Protein AF-A0A3C0ZQY3-F1 (afdb_monomer_lite)

pLDDT: mean 84.42, std 14.55, range [48.28, 98.06]

Secondary structure (DSSP, 8-state):
--HHHHHTT--TTTSPPSSGGGHHHHHHHHHHTTSSSSPPEEEEEE-SS-EEEEEEETTEEEEEEESSHHHHHHHHHHHHHHHHHHHTT---HHHHHHHHHHH--

Sequence (105 aa):
MNLSTIIRKVQKTDYPPQNLALTINQLQELYQKKYLEKAPLYTFEESTEEWTCDCSVDGIKGWGRAAGKKAAKKKAAFMVLVRLMQSAGLGTEEMEKTMWENLAR

Radius of gyration: 13.23 Å; chains: 1; bounding box: 28×27×38 Å

Structure (mmCIF, N/CA/C/O backbone):
data_AF-A0A3C0ZQY3-F1
#
_entry.id   AF-A0A3C0ZQY3-F1
#
loop_
_atom_site.group_PDB
_atom_site.id
_atom_site.type_symbol
_atom_si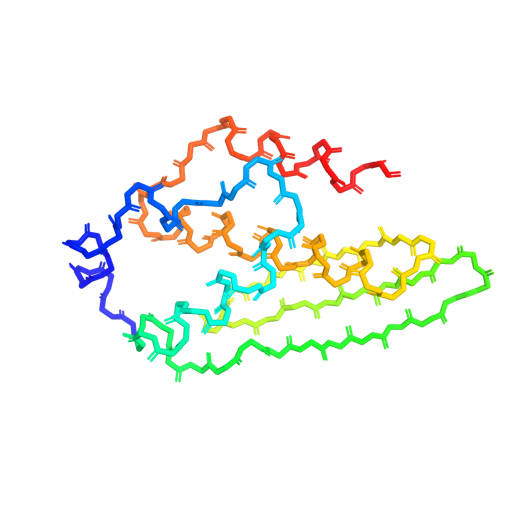te.label_atom_id
_atom_site.label_alt_id
_atom_site.label_comp_id
_atom_site.label_asym_id
_atom_site.label_entity_id
_atom_site.label_seq_id
_atom_site.pdbx_PDB_ins_code
_atom_site.Cartn_x
_atom_site.Cartn_y
_atom_site.Cartn_z
_atom_site.occupancy
_atom_site.B_iso_or_equiv
_atom_site.auth_seq_id
_atom_site.auth_comp_id
_atom_site.auth_asym_id
_atom_site.auth_atom_id
_atom_site.pdbx_PDB_model_num
ATOM 1 N N . MET A 1 1 ? -15.508 -3.734 11.130 1.00 54.31 1 MET A N 1
ATOM 2 C CA . MET A 1 1 ? -14.689 -2.524 11.358 1.00 54.31 1 MET A CA 1
ATOM 3 C C . MET A 1 1 ? -15.482 -1.449 12.104 1.00 54.31 1 MET A C 1
ATOM 5 O O . MET A 1 1 ? -16.409 -0.875 11.546 1.00 54.31 1 MET A O 1
ATOM 9 N N . ASN A 1 2 ? -15.168 -1.187 13.378 1.00 49.41 2 ASN A N 1
ATOM 10 C CA . ASN A 1 2 ? -15.822 -0.119 14.145 1.00 49.41 2 ASN A CA 1
ATOM 11 C C . ASN A 1 2 ? -15.028 1.191 13.983 1.00 49.41 2 ASN A C 1
ATOM 13 O O . ASN A 1 2 ? -14.084 1.449 14.732 1.00 49.41 2 ASN A O 1
ATOM 17 N N . LEU A 1 3 ? -15.404 1.995 12.984 1.00 49.72 3 LEU A N 1
ATOM 18 C CA . LEU A 1 3 ? -14.763 3.268 12.606 1.00 49.72 3 LEU A CA 1
ATOM 19 C C . LEU A 1 3 ? -14.532 4.214 13.803 1.00 49.72 3 LEU A C 1
ATOM 21 O O . LEU A 1 3 ? -13.535 4.931 13.852 1.00 49.72 3 LEU A O 1
ATOM 25 N N . SER A 1 4 ? -15.389 4.140 14.828 1.00 48.28 4 SER A N 1
ATOM 26 C CA . SER A 1 4 ? -15.278 4.941 16.056 1.00 48.28 4 SER A CA 1
ATOM 27 C C . SER A 1 4 ? -14.039 4.634 16.918 1.00 48.28 4 SER A C 1
ATOM 29 O O . SER A 1 4 ? -13.597 5.488 17.688 1.00 48.28 4 SER A O 1
ATOM 31 N N . THR A 1 5 ? -13.449 3.437 16.793 1.00 51.44 5 THR A N 1
ATOM 32 C CA . THR A 1 5 ? -12.252 3.033 17.560 1.00 51.44 5 THR A CA 1
ATOM 33 C C . THR A 1 5 ? -10.960 3.533 16.916 1.00 51.44 5 THR A C 1
ATOM 35 O O . THR A 1 5 ? -10.006 3.842 17.629 1.00 51.44 5 THR A O 1
ATOM 38 N N . ILE A 1 6 ? -10.943 3.653 15.586 1.00 53.97 6 ILE A N 1
ATOM 39 C CA . ILE A 1 6 ? -9.788 4.132 14.814 1.00 53.97 6 ILE A CA 1
ATOM 40 C C . ILE A 1 6 ? -9.563 5.622 15.111 1.00 53.97 6 ILE A C 1
ATOM 42 O O . ILE A 1 6 ? -8.479 6.014 15.534 1.00 53.97 6 ILE A O 1
ATOM 46 N N . ILE A 1 7 ? -10.620 6.436 15.034 1.00 53.69 7 ILE A N 1
ATOM 47 C CA . ILE A 1 7 ? -10.552 7.898 15.216 1.00 53.69 7 ILE A CA 1
ATOM 48 C C . ILE A 1 7 ? -10.009 8.303 16.600 1.00 53.69 7 ILE A C 1
ATOM 50 O O . ILE A 1 7 ? -9.297 9.295 16.717 1.00 53.69 7 ILE A O 1
ATOM 54 N N . ARG A 1 8 ? -10.296 7.534 17.663 1.00 52.38 8 ARG A N 1
ATOM 55 C CA . ARG A 1 8 ? -9.852 7.859 19.035 1.00 52.38 8 ARG A CA 1
ATOM 56 C C . ARG A 1 8 ? -8.408 7.453 19.357 1.00 52.38 8 ARG A C 1
ATOM 58 O O . ARG A 1 8 ? -7.912 7.850 20.408 1.00 52.38 8 ARG A O 1
ATOM 65 N N . LYS A 1 9 ? -7.754 6.639 18.519 1.00 53.50 9 LYS A N 1
ATOM 66 C CA . LYS A 1 9 ? -6.442 6.034 18.827 1.00 53.50 9 LYS A CA 1
ATOM 67 C C . LYS A 1 9 ? -5.335 6.319 17.808 1.00 53.50 9 LYS A C 1
ATOM 69 O O . LYS A 1 9 ? -4.179 6.053 18.129 1.00 53.50 9 LYS A O 1
ATOM 74 N N . VAL A 1 10 ? -5.658 6.844 16.624 1.00 59.12 10 VAL A N 1
ATOM 75 C CA . VAL A 1 10 ? -4.659 7.257 15.624 1.00 59.12 10 VAL A CA 1
ATOM 76 C C . VAL A 1 10 ? -3.887 8.461 16.172 1.00 59.12 10 VAL A C 1
ATOM 78 O O . VAL A 1 10 ? -4.441 9.544 16.361 1.00 59.12 10 VAL A O 1
ATOM 81 N N . GLN A 1 11 ? -2.603 8.266 16.469 1.00 57.72 11 GLN A N 1
ATOM 82 C CA . GLN A 1 11 ? -1.702 9.345 16.862 1.00 57.72 11 GLN A CA 1
ATOM 83 C C . GLN A 1 11 ? -1.142 10.057 15.625 1.00 57.72 11 GLN A C 1
ATOM 85 O O . GLN A 1 11 ? -1.213 9.550 14.507 1.00 57.72 11 GLN A O 1
ATOM 90 N N . LYS A 1 12 ? -0.513 11.227 15.809 1.00 58.12 12 LYS A N 1
ATOM 91 C CA . LYS A 1 12 ? 0.163 11.952 14.712 1.00 58.12 12 LYS A CA 1
ATOM 92 C C . LYS A 1 12 ? 1.194 11.101 13.948 1.00 58.12 12 LYS A C 1
ATOM 94 O O . LYS A 1 12 ? 1.488 11.379 12.793 1.00 58.12 12 LYS A O 1
ATOM 99 N N . THR A 1 13 ? 1.731 10.072 14.589 1.00 50.72 13 THR A N 1
ATOM 100 C CA . THR A 1 13 ? 2.686 9.116 14.017 1.00 50.72 13 THR A CA 1
ATOM 101 C C . THR A 1 13 ? 2.038 8.063 13.121 1.00 50.72 13 THR A C 1
ATOM 103 O O . THR A 1 13 ? 2.748 7.397 12.381 1.00 50.72 13 THR A O 1
ATOM 106 N N . ASP A 1 14 ? 0.715 7.901 13.191 1.00 55.84 14 ASP A N 1
ATOM 107 C CA . ASP A 1 14 ? -0.032 6.899 12.435 1.00 55.84 14 ASP A CA 1
ATOM 108 C C . ASP A 1 14 ? -0.560 7.457 11.091 1.00 55.84 14 ASP A C 1
ATOM 110 O O . ASP A 1 14 ? -0.987 6.663 10.255 1.00 55.84 14 ASP A O 1
ATOM 114 N N . TYR A 1 15 ? -0.458 8.773 10.824 1.00 61.94 15 TYR A N 1
ATOM 115 C CA . TYR A 1 15 ? -0.770 9.369 9.511 1.00 61.94 15 TYR A CA 1
ATOM 116 C C . TYR A 1 15 ? 0.204 8.894 8.426 1.00 61.94 15 TYR A C 1
ATOM 118 O O . TYR A 1 15 ? 1.393 8.732 8.716 1.00 61.94 15 TYR A O 1
ATOM 126 N N . PRO A 1 16 ? -0.259 8.708 7.173 1.00 59.41 16 PRO A N 1
ATOM 127 C CA . PRO A 1 16 ? 0.584 8.282 6.071 1.00 59.41 16 PRO A CA 1
ATOM 128 C C . PRO A 1 16 ? 1.812 9.193 5.991 1.00 59.41 16 PRO A C 1
ATOM 130 O O . PRO A 1 16 ? 1.676 10.415 5.874 1.00 59.41 16 PRO A O 1
ATOM 133 N N . PRO A 1 17 ? 3.020 8.622 6.079 1.00 59.03 17 PRO A N 1
ATOM 134 C CA . PRO A 1 17 ? 4.231 9.407 6.023 1.00 59.03 17 PRO A CA 1
ATOM 135 C C . PRO A 1 17 ? 4.312 10.013 4.624 1.00 59.03 17 PRO A C 1
ATOM 137 O O . PRO A 1 17 ? 4.131 9.301 3.641 1.00 59.03 17 PRO A O 1
ATOM 140 N N . GLN A 1 18 ? 4.687 11.290 4.507 1.00 62.22 18 GLN A N 1
ATOM 141 C CA . GLN A 1 18 ? 5.037 11.901 3.209 1.00 62.22 18 GLN A CA 1
ATOM 142 C C . GLN A 1 18 ? 6.168 11.133 2.484 1.00 62.22 18 GLN A C 1
ATOM 144 O O . GLN A 1 18 ? 6.489 11.403 1.331 1.00 62.22 18 GLN A O 1
ATOM 149 N N . ASN A 1 19 ? 6.789 10.171 3.174 1.00 69.50 19 ASN A N 1
ATOM 150 C CA . ASN A 1 19 ? 7.873 9.331 2.715 1.00 69.50 19 ASN A CA 1
ATOM 151 C C . ASN A 1 19 ? 7.433 7.863 2.559 1.00 69.50 19 ASN A C 1
ATOM 153 O O . ASN A 1 19 ? 7.132 7.169 3.533 1.00 69.50 19 ASN A O 1
ATOM 157 N N . LEU A 1 20 ? 7.540 7.346 1.332 1.00 78.44 20 LEU A N 1
ATOM 158 C CA . LEU A 1 20 ? 7.277 5.949 0.970 1.00 78.44 20 LEU A CA 1
ATOM 159 C C . LEU A 1 20 ? 8.063 4.913 1.793 1.00 78.44 20 LEU A C 1
ATOM 161 O O . LEU A 1 20 ? 7.655 3.753 1.864 1.00 78.44 20 LEU A O 1
ATOM 165 N N . ALA A 1 21 ? 9.201 5.275 2.389 1.00 78.12 21 ALA A N 1
ATOM 166 C CA . ALA A 1 21 ? 10.102 4.338 3.056 1.00 78.12 21 ALA A CA 1
ATOM 167 C C . ALA A 1 21 ? 9.473 3.584 4.235 1.00 78.12 21 ALA A C 1
ATOM 169 O O . ALA A 1 21 ? 9.846 2.432 4.458 1.00 78.12 21 ALA A O 1
ATOM 170 N N . LEU A 1 22 ? 8.526 4.208 4.939 1.00 81.44 22 LEU A N 1
ATOM 171 C CA . LEU A 1 22 ? 7.939 3.682 6.177 1.00 81.44 22 LEU A CA 1
ATOM 172 C C . LEU A 1 22 ? 6.560 3.041 5.978 1.00 81.44 22 LEU A C 1
ATOM 174 O O . LEU A 1 22 ? 6.044 2.389 6.876 1.00 81.44 22 LEU A O 1
ATOM 178 N N . THR A 1 23 ? 5.982 3.168 4.786 1.00 85.88 23 THR A N 1
ATOM 179 C CA . THR A 1 23 ? 4.585 2.802 4.492 1.00 85.88 23 THR A CA 1
ATOM 180 C C . THR A 1 23 ? 4.263 1.331 4.750 1.00 85.88 23 THR A C 1
ATOM 182 O O . THR A 1 23 ? 3.234 1.011 5.337 1.00 85.88 23 THR A O 1
ATOM 185 N N . ILE A 1 24 ? 5.170 0.422 4.383 1.00 90.88 24 ILE A N 1
ATOM 186 C CA . ILE A 1 24 ? 5.002 -1.015 4.642 1.00 90.88 24 ILE A CA 1
ATOM 187 C C . ILE A 1 24 ? 4.999 -1.294 6.150 1.00 90.88 24 ILE A C 1
ATOM 189 O O . ILE A 1 24 ? 4.138 -2.029 6.631 1.00 90.88 24 ILE A O 1
ATOM 193 N N . ASN A 1 25 ? 5.945 -0.700 6.884 1.00 89.31 25 ASN A N 1
ATOM 194 C CA . ASN A 1 25 ? 6.078 -0.900 8.328 1.00 89.31 25 ASN A CA 1
ATOM 195 C C . ASN A 1 25 ? 4.860 -0.343 9.058 1.00 89.31 25 ASN A C 1
ATOM 197 O O . ASN A 1 25 ? 4.306 -1.003 9.924 1.00 89.31 25 ASN A O 1
ATOM 201 N N . GLN A 1 26 ? 4.389 0.830 8.653 1.00 87.19 26 GLN A N 1
ATOM 202 C CA . GLN A 1 26 ? 3.254 1.479 9.287 1.00 87.19 26 GLN A CA 1
ATOM 203 C C . GLN A 1 26 ? 1.958 0.695 9.078 1.00 87.19 26 GLN A C 1
ATOM 205 O O . GLN A 1 26 ? 1.208 0.480 10.024 1.00 87.19 26 GLN A O 1
ATOM 210 N N . LEU A 1 27 ? 1.725 0.164 7.873 1.00 89.12 27 LEU A N 1
ATOM 211 C CA . LEU A 1 27 ? 0.575 -0.706 7.626 1.00 89.12 27 LEU A CA 1
ATOM 212 C C . LEU A 1 27 ? 0.659 -2.013 8.441 1.00 89.12 27 LEU A C 1
ATOM 214 O O . LEU A 1 27 ? -0.354 -2.516 8.929 1.00 89.12 27 LEU A O 1
ATOM 218 N N . GLN A 1 28 ? 1.870 -2.539 8.640 1.00 90.19 28 GLN A N 1
ATOM 219 C CA . GLN A 1 28 ? 2.112 -3.679 9.523 1.00 90.19 28 GLN A CA 1
ATOM 220 C C . GLN A 1 28 ? 1.863 -3.335 11.001 1.00 90.19 28 GLN A C 1
ATOM 222 O O . GLN A 1 28 ? 1.245 -4.133 11.705 1.00 90.19 28 GLN A O 1
ATOM 227 N N . GLU A 1 29 ? 2.285 -2.162 11.470 1.00 89.00 29 GLU A N 1
ATOM 228 C CA . GLU A 1 29 ? 2.029 -1.691 12.834 1.00 89.00 29 GLU A CA 1
ATOM 229 C C . GLU A 1 29 ? 0.532 -1.524 13.102 1.00 89.00 29 GLU A C 1
ATOM 231 O O . GLU A 1 29 ? 0.060 -1.940 14.159 1.00 89.00 29 GLU A O 1
ATOM 236 N N . LEU A 1 30 ? -0.236 -0.982 12.148 1.00 86.62 30 LEU A N 1
ATOM 237 C CA . LEU A 1 30 ? -1.694 -0.873 12.272 1.00 86.62 30 LEU A CA 1
ATOM 238 C C . LEU A 1 30 ? -2.344 -2.253 12.470 1.00 86.62 30 LEU A C 1
ATOM 240 O O . LEU A 1 30 ? -3.221 -2.413 13.323 1.00 86.62 30 LEU A O 1
ATOM 244 N N . TYR A 1 31 ? -1.877 -3.273 11.746 1.00 90.12 31 TYR A N 1
ATOM 245 C CA . TYR A 1 31 ? -2.323 -4.651 11.953 1.00 90.12 31 TYR A CA 1
ATOM 246 C C . TYR A 1 31 ? -1.886 -5.215 13.316 1.00 90.12 31 TYR A C 1
ATOM 248 O O . TYR A 1 31 ? -2.698 -5.798 14.039 1.00 90.12 31 TYR A O 1
ATOM 256 N N . GLN A 1 32 ? -0.628 -5.014 13.718 1.00 88.88 32 GLN A N 1
ATOM 257 C CA . GLN A 1 32 ? -0.108 -5.494 15.006 1.00 88.88 32 GLN A CA 1
ATOM 258 C C . GLN A 1 32 ? -0.833 -4.863 16.203 1.00 88.88 32 GLN A C 1
ATOM 260 O O . GLN A 1 32 ? -1.160 -5.568 17.157 1.00 88.88 32 GLN A O 1
ATOM 265 N N . LYS A 1 33 ? -1.163 -3.569 16.118 1.00 86.81 33 LYS A N 1
ATOM 266 C CA . LYS A 1 33 ? -1.968 -2.824 17.102 1.00 86.81 33 LYS A CA 1
ATOM 267 C C . LYS A 1 33 ? -3.463 -3.189 17.070 1.00 86.81 33 LYS A C 1
ATOM 269 O O . LYS A 1 33 ? -4.228 -2.648 17.865 1.00 86.81 33 LYS A O 1
ATOM 274 N N . LYS A 1 34 ? -3.879 -4.112 16.190 1.00 86.75 34 LYS A N 1
ATOM 275 C CA . LYS A 1 34 ? -5.269 -4.569 16.001 1.00 86.75 34 LYS A CA 1
ATOM 276 C C . LYS A 1 34 ? -6.226 -3.471 15.531 1.00 86.75 34 LYS A C 1
ATOM 278 O O . LYS A 1 34 ? -7.424 -3.536 15.796 1.00 86.75 34 LYS A O 1
ATOM 283 N N . TYR A 1 35 ? -5.704 -2.472 14.819 1.00 83.25 35 TYR A N 1
ATOM 284 C CA . TYR A 1 35 ? -6.529 -1.494 14.107 1.00 83.25 35 TYR A CA 1
ATOM 285 C C . TYR A 1 35 ? -7.063 -2.042 12.781 1.00 83.25 35 TYR A C 1
ATOM 287 O O . TYR A 1 35 ? -8.092 -1.567 12.310 1.00 83.25 35 TYR A O 1
ATOM 295 N N . LEU A 1 36 ? -6.388 -3.048 12.216 1.00 86.31 36 LEU A N 1
ATOM 296 C CA . LEU A 1 36 ? -6.831 -3.805 11.046 1.00 86.31 36 LEU A CA 1
ATOM 297 C C . LEU A 1 36 ? -7.253 -5.211 11.480 1.00 86.31 36 LEU A C 1
ATOM 299 O O . LEU A 1 36 ? -6.604 -5.824 12.336 1.00 86.31 36 LEU A O 1
ATOM 303 N N . GLU A 1 37 ? -8.328 -5.725 10.891 1.00 89.06 37 GLU A N 1
ATOM 304 C CA . GLU A 1 37 ? -8.844 -7.067 11.181 1.00 89.06 37 GLU A CA 1
ATOM 305 C C . GLU A 1 37 ? -7.961 -8.141 10.536 1.00 89.06 37 GLU A C 1
ATOM 307 O O . GLU A 1 37 ? -7.728 -9.199 11.128 1.00 89.06 37 GLU A O 1
ATOM 312 N N . LYS A 1 38 ? -7.433 -7.862 9.338 1.00 90.94 38 LYS A N 1
ATOM 313 C CA . LYS A 1 38 ? -6.585 -8.785 8.576 1.00 90.94 38 LYS A CA 1
ATOM 314 C C . LYS A 1 38 ? -5.211 -8.191 8.284 1.00 90.94 38 LYS A C 1
ATOM 316 O O . LYS A 1 38 ? -5.026 -6.979 8.211 1.00 90.94 38 LYS A O 1
ATOM 321 N N . ALA A 1 39 ? -4.234 -9.076 8.094 1.00 93.69 39 ALA A N 1
ATOM 322 C CA . ALA A 1 39 ? -2.920 -8.674 7.614 1.00 93.69 39 ALA A CA 1
ATOM 323 C C . ALA A 1 39 ? -3.020 -8.168 6.159 1.00 93.69 39 ALA A C 1
ATOM 325 O O . ALA A 1 39 ? -3.791 -8.738 5.380 1.00 93.69 39 ALA A O 1
ATOM 326 N N . PRO A 1 40 ? -2.230 -7.156 5.760 1.00 94.94 40 PRO A N 1
ATOM 327 C CA . PRO A 1 40 ? -2.196 -6.702 4.375 1.00 94.94 40 PRO A CA 1
ATOM 328 C C . PRO A 1 40 ? -1.723 -7.808 3.429 1.00 94.94 40 PRO A C 1
ATOM 330 O O . PRO A 1 40 ? -0.647 -8.384 3.617 1.00 94.94 40 PRO A O 1
ATOM 333 N N . LEU A 1 41 ? -2.513 -8.078 2.392 1.00 97.31 41 LEU A N 1
ATOM 334 C CA . LEU A 1 41 ? -2.181 -9.028 1.338 1.00 97.31 41 LEU A CA 1
ATOM 335 C C . LEU A 1 41 ? -1.522 -8.291 0.175 1.00 97.31 41 LEU A C 1
ATOM 337 O O . LEU A 1 41 ? -2.080 -7.312 -0.317 1.00 97.31 41 LEU A O 1
ATOM 341 N N . TYR A 1 42 ? -0.376 -8.800 -0.279 1.00 97.44 42 TYR A N 1
ATOM 342 C CA . TYR A 1 42 ? 0.352 -8.264 -1.426 1.00 97.44 42 TYR A CA 1
ATOM 343 C C . TYR A 1 42 ? 0.437 -9.296 -2.547 1.00 97.44 42 TYR A C 1
ATOM 345 O O . TYR A 1 42 ? 0.882 -10.421 -2.310 1.00 97.44 42 TYR A O 1
ATOM 353 N N . THR A 1 43 ? 0.095 -8.887 -3.763 1.00 97.81 43 THR A N 1
ATOM 354 C CA . THR A 1 43 ? 0.334 -9.649 -4.996 1.00 97.81 43 THR A CA 1
ATOM 355 C C . THR A 1 43 ? 1.317 -8.891 -5.876 1.00 97.81 43 THR A C 1
ATOM 357 O O . THR A 1 43 ? 1.411 -7.666 -5.798 1.00 97.81 43 THR A O 1
ATOM 360 N N . PHE A 1 44 ? 2.104 -9.626 -6.659 1.00 97.56 44 PHE A N 1
ATOM 361 C CA . PHE A 1 44 ? 3.151 -9.062 -7.504 1.00 97.56 44 PHE A CA 1
ATOM 362 C C . PHE A 1 44 ? 3.040 -9.620 -8.910 1.00 97.56 44 PHE A C 1
ATOM 364 O O . PHE A 1 44 ? 2.894 -10.829 -9.074 1.00 97.56 44 PHE A O 1
ATOM 371 N N . GLU A 1 45 ? 3.217 -8.740 -9.881 1.00 97.00 45 GLU A N 1
ATOM 372 C CA . GLU A 1 45 ? 3.457 -9.080 -11.277 1.00 97.00 45 GLU A CA 1
ATOM 373 C C . GLU A 1 45 ? 4.765 -8.430 -11.719 1.00 97.00 45 GLU A C 1
ATOM 375 O O . GLU A 1 45 ? 5.053 -7.278 -11.382 1.00 97.00 45 GLU A O 1
ATOM 380 N N . GLU A 1 46 ? 5.572 -9.189 -12.451 1.00 95.31 46 GLU A N 1
ATOM 381 C CA . GLU A 1 46 ? 6.803 -8.712 -13.069 1.00 95.31 46 GLU A CA 1
ATOM 382 C C . GLU A 1 46 ? 6.584 -8.634 -14.578 1.00 95.31 46 GLU A C 1
ATOM 384 O O . GLU A 1 46 ? 6.121 -9.590 -15.200 1.00 95.31 46 GLU A O 1
ATOM 389 N N . SER A 1 47 ? 6.910 -7.482 -15.153 1.00 91.19 47 SER A N 1
ATOM 390 C CA . SER A 1 47 ? 7.007 -7.284 -16.596 1.00 91.19 47 SER A CA 1
ATOM 391 C C . SER A 1 47 ? 8.469 -7.055 -16.982 1.00 91.19 47 SER A C 1
ATOM 393 O O . SER A 1 47 ? 9.340 -6.943 -16.121 1.00 91.19 47 SER A O 1
ATOM 395 N N . THR A 1 48 ? 8.749 -6.948 -18.279 1.00 88.81 48 THR A N 1
ATOM 396 C CA . THR A 1 48 ? 10.097 -6.648 -18.784 1.00 88.81 48 THR A CA 1
ATOM 397 C C . THR A 1 48 ? 10.633 -5.286 -18.339 1.00 88.81 48 THR A C 1
ATOM 399 O O . THR A 1 48 ? 11.846 -5.098 -18.325 1.00 88.81 48 THR A O 1
ATOM 402 N N . GLU A 1 49 ? 9.758 -4.341 -17.989 1.00 88.31 49 GLU A N 1
ATOM 403 C CA . GLU A 1 49 ? 10.134 -2.948 -17.709 1.00 88.31 49 GLU A CA 1
ATOM 404 C C . GLU A 1 49 ? 9.927 -2.558 -16.241 1.00 88.31 49 GLU A C 1
ATOM 406 O O . GLU A 1 49 ? 10.667 -1.736 -15.697 1.00 88.31 49 GLU A O 1
ATOM 411 N N . GLU A 1 50 ? 8.941 -3.156 -15.568 1.00 94.25 50 GLU A N 1
ATOM 412 C CA . GLU A 1 50 ? 8.576 -2.775 -14.207 1.00 94.25 50 GLU A CA 1
ATOM 413 C C . GLU A 1 50 ? 7.916 -3.893 -13.391 1.00 94.25 50 GLU A C 1
ATOM 415 O O . GLU A 1 50 ? 7.360 -4.866 -13.907 1.00 94.25 50 GLU A O 1
ATOM 420 N N . TRP A 1 51 ? 7.937 -3.697 -12.075 1.00 97.50 51 TRP A N 1
ATOM 421 C CA . TRP A 1 51 ? 7.172 -4.462 -11.104 1.00 97.50 51 TRP A CA 1
ATOM 422 C C . TRP A 1 51 ? 5.850 -3.768 -10.814 1.00 97.50 51 TRP A C 1
ATOM 424 O O . TRP A 1 51 ? 5.843 -2.601 -10.418 1.00 97.50 51 TRP A O 1
ATOM 434 N N . THR A 1 52 ? 4.758 -4.520 -10.881 1.00 96.88 52 THR A N 1
ATOM 435 C CA . THR A 1 52 ? 3.450 -4.123 -10.359 1.00 96.88 52 THR A CA 1
ATOM 436 C C . THR A 1 52 ? 3.195 -4.830 -9.032 1.00 96.88 52 THR A C 1
ATOM 438 O O . THR A 1 52 ? 3.522 -6.004 -8.849 1.00 96.88 52 THR A O 1
ATOM 441 N N . CYS A 1 53 ? 2.637 -4.104 -8.070 1.00 98.06 53 CYS A N 1
ATOM 442 C CA . CYS A 1 53 ? 2.197 -4.650 -6.798 1.00 98.06 53 CYS A CA 1
ATOM 443 C C . CYS A 1 53 ? 0.801 -4.141 -6.463 1.00 98.06 53 CYS A C 1
ATOM 445 O O . CYS A 1 53 ? 0.589 -2.929 -6.425 1.00 98.06 53 CYS A O 1
ATOM 447 N N . ASP A 1 54 ? -0.107 -5.053 -6.135 1.00 98.06 54 ASP A N 1
ATOM 448 C CA . ASP A 1 54 ? -1.382 -4.727 -5.505 1.00 98.06 54 ASP A CA 1
ATOM 449 C C . ASP A 1 54 ? -1.311 -5.043 -4.013 1.00 98.06 54 ASP A C 1
ATOM 451 O O . ASP A 1 54 ? -0.705 -6.027 -3.584 1.00 98.06 54 ASP A O 1
ATOM 455 N N . CYS A 1 55 ? -1.945 -4.195 -3.212 1.00 98.00 55 CYS A N 1
ATOM 456 C CA . CYS A 1 55 ? -2.105 -4.352 -1.778 1.00 98.00 55 CYS A CA 1
ATOM 457 C C . CYS A 1 55 ? -3.593 -4.287 -1.433 1.00 98.00 55 CYS A C 1
ATOM 459 O O . CYS A 1 55 ? -4.304 -3.386 -1.880 1.00 98.00 55 CYS A O 1
ATOM 461 N N . SER A 1 56 ? -4.068 -5.206 -0.596 1.00 96.94 56 SER A N 1
ATOM 462 C CA . SER A 1 56 ? -5.437 -5.172 -0.080 1.00 96.94 56 SER A CA 1
ATOM 463 C C . SER A 1 56 ? -5.492 -5.471 1.413 1.00 96.94 56 SER A C 1
ATOM 465 O O . SER A 1 56 ? -4.790 -6.354 1.908 1.00 96.94 56 SER A O 1
ATOM 467 N N . VAL A 1 57 ? -6.319 -4.721 2.138 1.00 93.94 57 VAL A N 1
ATOM 468 C CA . VAL A 1 57 ? -6.598 -4.943 3.560 1.00 93.94 57 VAL A CA 1
ATOM 469 C C . VAL A 1 57 ? -7.975 -4.393 3.908 1.00 93.94 57 VAL A C 1
ATOM 471 O O . VAL A 1 57 ? -8.327 -3.297 3.487 1.00 93.94 57 VAL A O 1
ATOM 474 N N . ASP A 1 58 ? -8.773 -5.179 4.628 1.00 89.69 58 ASP A N 1
ATOM 475 C CA . ASP A 1 58 ? -10.109 -4.811 5.116 1.00 89.69 58 ASP A CA 1
ATOM 476 C C . ASP A 1 58 ? -11.021 -4.112 4.081 1.00 89.69 58 ASP A C 1
ATOM 478 O O . ASP A 1 58 ? -11.747 -3.170 4.385 1.00 89.69 58 ASP A O 1
ATOM 482 N N . GLY A 1 59 ? -10.974 -4.571 2.825 1.00 91.12 59 GLY A N 1
ATOM 483 C CA . GLY A 1 59 ? -11.762 -4.018 1.714 1.00 91.12 59 GLY A CA 1
ATOM 484 C C . GLY A 1 59 ? -11.139 -2.798 1.022 1.00 91.12 59 GLY A C 1
ATOM 485 O O . GLY A 1 59 ? -11.541 -2.468 -0.093 1.00 91.12 59 GLY A O 1
ATOM 486 N N . ILE A 1 60 ? -10.111 -2.186 1.611 1.00 94.69 60 ILE A N 1
ATOM 487 C CA . ILE A 1 60 ? -9.310 -1.133 0.987 1.00 94.69 60 ILE A CA 1
ATOM 488 C C . ILE A 1 60 ? -8.251 -1.764 0.086 1.00 94.69 60 ILE A C 1
ATOM 490 O O . ILE A 1 60 ? -7.547 -2.698 0.470 1.00 94.69 60 ILE A O 1
ATOM 494 N N . LYS A 1 61 ? -8.133 -1.233 -1.129 1.00 96.69 61 LYS A N 1
ATOM 495 C CA . LYS A 1 61 ? -7.151 -1.667 -2.124 1.00 96.69 61 LYS A CA 1
ATOM 496 C C . LYS A 1 61 ? -6.238 -0.513 -2.498 1.00 96.69 61 LYS A C 1
ATOM 498 O O . LYS A 1 61 ? -6.666 0.639 -2.484 1.00 96.69 61 LYS A O 1
ATOM 503 N N . GLY A 1 62 ? -5.018 -0.824 -2.891 1.00 96.56 62 GLY A N 1
ATOM 504 C CA . GLY A 1 62 ? -4.076 0.111 -3.483 1.00 96.56 62 GLY A CA 1
ATOM 505 C C . GLY A 1 62 ? -3.096 -0.631 -4.371 1.00 96.56 62 GLY A C 1
ATOM 506 O O . GLY A 1 62 ? -2.980 -1.850 -4.285 1.00 96.56 62 GLY A O 1
ATOM 507 N N . TRP A 1 63 ? -2.406 0.100 -5.230 1.00 97.44 63 TRP A N 1
ATOM 508 C CA . TRP A 1 63 ? -1.472 -0.477 -6.184 1.00 97.44 63 TRP A CA 1
ATOM 509 C C . TRP A 1 63 ? -0.238 0.407 -6.319 1.00 97.44 63 TRP A C 1
ATOM 511 O O . TRP A 1 63 ? -0.215 1.558 -5.878 1.00 97.44 63 TRP A O 1
ATOM 521 N N . GLY A 1 64 ? 0.816 -0.148 -6.896 1.00 96.12 64 GLY A N 1
ATOM 522 C CA . GLY A 1 64 ? 2.060 0.558 -7.125 1.00 96.12 64 GLY A CA 1
ATOM 523 C C . GLY A 1 64 ? 2.868 -0.091 -8.230 1.00 96.12 64 GLY A C 1
ATOM 524 O O . GLY A 1 64 ? 2.921 -1.314 -8.323 1.00 96.12 64 GLY A O 1
ATOM 525 N N . ARG A 1 65 ? 3.521 0.741 -9.038 1.00 95.88 65 ARG A N 1
ATOM 526 C CA . ARG A 1 65 ? 4.420 0.306 -10.107 1.00 95.88 65 ARG A CA 1
ATOM 527 C C . ARG A 1 65 ? 5.785 0.953 -9.962 1.00 95.88 65 ARG A C 1
ATOM 529 O O . ARG A 1 65 ? 5.853 2.118 -9.570 1.00 95.88 65 ARG A O 1
ATOM 536 N N . ALA A 1 66 ? 6.860 0.205 -10.168 1.00 95.69 66 ALA A N 1
ATOM 537 C CA . ALA A 1 66 ? 8.222 0.732 -10.103 1.00 95.69 66 ALA A CA 1
ATOM 538 C C . ALA A 1 66 ? 9.229 -0.241 -10.726 1.00 95.69 66 ALA A C 1
ATOM 540 O O . ALA A 1 66 ? 8.991 -1.444 -10.750 1.00 95.69 66 ALA A O 1
ATOM 541 N N . ALA A 1 67 ? 10.429 0.245 -11.050 1.00 94.62 67 ALA A N 1
ATOM 542 C CA . ALA A 1 67 ? 11.545 -0.579 -11.535 1.00 94.62 67 ALA A CA 1
ATOM 543 C C . ALA A 1 67 ? 11.994 -1.701 -10.568 1.00 94.62 67 ALA A C 1
ATOM 545 O O . ALA A 1 67 ? 12.760 -2.581 -10.941 1.00 94.62 67 ALA A O 1
ATOM 546 N N . GLY A 1 68 ? 11.538 -1.694 -9.309 1.00 94.69 68 GLY A N 1
ATOM 547 C CA . GLY A 1 68 ? 11.886 -2.724 -8.336 1.00 94.69 68 GLY A CA 1
ATOM 548 C C . GLY A 1 68 ? 10.714 -3.152 -7.463 1.00 94.69 68 GLY A C 1
ATOM 549 O O . GLY A 1 68 ? 9.969 -2.319 -6.938 1.00 94.69 68 GLY A O 1
ATOM 550 N N . LYS A 1 69 ? 10.631 -4.461 -7.197 1.00 94.81 69 LYS A N 1
ATOM 551 C CA . LYS A 1 69 ? 9.598 -5.110 -6.370 1.00 94.81 69 LYS A CA 1
ATOM 552 C C . LYS A 1 69 ? 9.313 -4.388 -5.049 1.00 94.81 69 LYS A C 1
ATOM 554 O O . LYS A 1 69 ? 8.162 -4.172 -4.674 1.00 94.81 69 LYS A O 1
ATOM 559 N N . LYS A 1 70 ? 10.367 -3.983 -4.328 1.00 94.88 70 LYS A N 1
ATOM 560 C CA . LYS A 1 70 ? 10.242 -3.281 -3.036 1.00 94.88 70 LYS A CA 1
ATOM 561 C C . LYS A 1 70 ? 9.651 -1.877 -3.193 1.00 94.88 70 LYS A C 1
ATOM 563 O O . LYS A 1 70 ? 8.900 -1.446 -2.323 1.00 94.88 70 LYS A O 1
ATOM 568 N N . ALA A 1 71 ? 9.992 -1.165 -4.264 1.00 94.38 71 ALA A N 1
ATOM 569 C CA . ALA A 1 71 ? 9.458 0.167 -4.532 1.00 94.38 71 ALA A CA 1
ATOM 570 C C . ALA A 1 71 ? 7.973 0.098 -4.927 1.00 94.38 71 ALA A C 1
ATOM 572 O O . ALA A 1 71 ? 7.170 0.838 -4.360 1.00 94.38 71 ALA A O 1
ATOM 573 N N . ALA A 1 72 ? 7.592 -0.864 -5.777 1.00 96.12 72 ALA A N 1
ATOM 574 C CA . ALA A 1 72 ? 6.196 -1.129 -6.127 1.00 96.12 72 ALA A CA 1
ATOM 575 C C . ALA A 1 72 ? 5.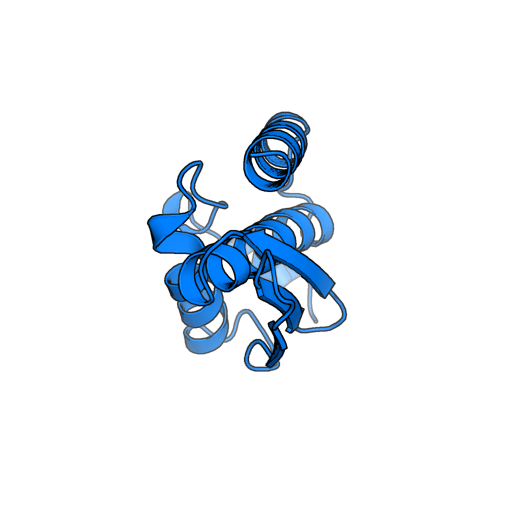354 -1.438 -4.876 1.00 96.12 72 ALA A C 1
ATOM 577 O O . ALA A 1 72 ? 4.308 -0.826 -4.654 1.00 96.12 72 ALA A O 1
ATOM 578 N N . LYS A 1 73 ? 5.876 -2.289 -3.978 1.00 96.50 73 LYS A N 1
ATOM 579 C CA . LYS A 1 73 ? 5.236 -2.605 -2.690 1.00 96.50 73 LYS A CA 1
ATOM 580 C C . LYS A 1 73 ? 5.006 -1.369 -1.814 1.00 96.50 73 LYS A C 1
ATOM 582 O O . LYS A 1 73 ? 3.936 -1.227 -1.230 1.00 96.50 73 LYS A O 1
ATOM 587 N N . LYS A 1 74 ? 6.003 -0.481 -1.705 1.00 95.25 74 LYS A N 1
ATOM 588 C CA . LYS A 1 74 ? 5.890 0.761 -0.917 1.00 95.25 74 LYS A CA 1
ATOM 589 C C . LYS A 1 74 ? 4.784 1.668 -1.453 1.00 95.25 74 LYS A C 1
ATOM 591 O O . LYS A 1 74 ? 4.001 2.188 -0.668 1.00 95.25 74 LYS A O 1
ATOM 596 N N . LYS A 1 75 ? 4.689 1.827 -2.775 1.00 95.44 75 LYS A N 1
ATOM 597 C CA . LYS A 1 75 ? 3.625 2.621 -3.406 1.00 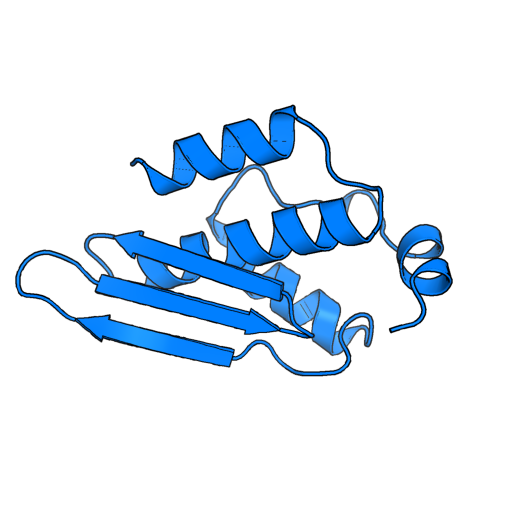95.44 75 LYS A CA 1
ATOM 598 C C . LYS A 1 75 ? 2.235 2.030 -3.153 1.00 95.44 75 LYS A C 1
ATOM 600 O O . LYS A 1 75 ? 1.341 2.758 -2.732 1.00 95.44 75 LYS A O 1
ATOM 605 N N . ALA A 1 76 ? 2.083 0.713 -3.304 1.00 96.75 76 ALA A N 1
ATOM 606 C CA . ALA A 1 76 ? 0.823 0.028 -3.019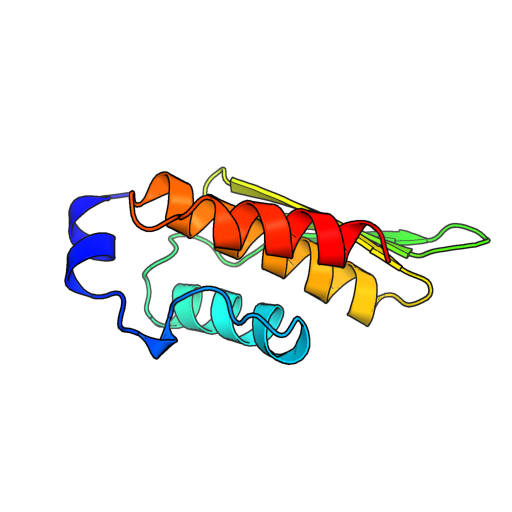 1.00 96.75 76 ALA A CA 1
ATOM 607 C C . ALA A 1 76 ? 0.392 0.199 -1.552 1.00 96.75 76 ALA A C 1
ATOM 609 O O . ALA A 1 76 ? -0.758 0.541 -1.273 1.00 96.75 76 ALA A O 1
ATOM 610 N N . ALA A 1 77 ? 1.333 0.035 -0.615 1.00 95.06 77 ALA A N 1
ATOM 611 C CA . ALA A 1 77 ? 1.095 0.258 0.810 1.00 95.06 77 ALA A CA 1
ATOM 612 C C . ALA A 1 77 ? 0.733 1.721 1.117 1.00 95.06 77 ALA A C 1
ATOM 614 O O . ALA A 1 77 ? -0.160 1.974 1.924 1.00 95.06 77 ALA A O 1
ATOM 615 N N . PHE A 1 78 ? 1.387 2.685 0.460 1.00 93.88 78 PHE A N 1
ATOM 616 C CA . PHE A 1 78 ? 1.095 4.108 0.632 1.00 93.88 78 PHE A CA 1
ATOM 617 C C . PHE A 1 78 ? -0.337 4.453 0.235 1.00 93.88 78 PHE A C 1
ATOM 619 O O . PHE A 1 78 ? -1.053 5.084 1.009 1.00 93.88 78 PHE A O 1
ATOM 626 N N . MET A 1 79 ? -0.779 3.975 -0.932 1.00 94.62 79 MET A N 1
ATOM 627 C CA . MET A 1 79 ? -2.148 4.188 -1.395 1.00 94.62 79 MET A CA 1
ATOM 628 C C . MET A 1 79 ? -3.174 3.587 -0.429 1.00 94.62 79 MET A C 1
ATOM 630 O O . MET A 1 79 ? -4.178 4.226 -0.120 1.00 94.62 79 MET A O 1
ATOM 634 N N . VAL A 1 80 ? -2.918 2.380 0.087 1.00 94.62 80 VAL A N 1
ATOM 635 C CA . VAL A 1 80 ? -3.790 1.757 1.093 1.00 94.62 80 VAL A CA 1
ATOM 636 C C . VAL A 1 80 ? -3.846 2.584 2.378 1.00 94.62 80 VAL A C 1
ATOM 638 O O . VAL A 1 80 ? -4.938 2.797 2.895 1.00 94.62 80 VAL A O 1
ATOM 641 N N . LEU A 1 81 ? -2.713 3.087 2.881 1.00 91.19 81 LEU A N 1
ATOM 642 C CA . LEU A 1 81 ? -2.685 3.933 4.081 1.00 91.19 81 LEU A CA 1
ATOM 643 C C . LEU A 1 81 ? -3.508 5.211 3.905 1.00 91.19 81 LEU A C 1
ATOM 645 O O . LEU A 1 81 ? -4.309 5.543 4.775 1.00 91.19 81 LEU A O 1
ATOM 649 N N . VAL A 1 82 ? -3.344 5.908 2.780 1.00 90.69 82 VAL A N 1
ATOM 650 C CA . VAL A 1 82 ? -4.099 7.136 2.483 1.00 90.69 82 VAL A CA 1
ATOM 651 C C . VAL A 1 82 ? -5.598 6.841 2.423 1.00 90.69 82 VAL A C 1
ATOM 653 O O . VAL A 1 82 ? -6.382 7.514 3.089 1.00 90.69 82 VAL A O 1
ATOM 656 N N . ARG A 1 83 ? -5.998 5.776 1.719 1.00 91.88 83 ARG A N 1
ATOM 657 C CA . ARG A 1 83 ? -7.406 5.362 1.618 1.00 91.88 83 ARG A CA 1
ATOM 658 C C . ARG A 1 83 ? -7.991 4.900 2.953 1.00 91.88 83 ARG A C 1
ATOM 660 O O . ARG A 1 83 ? -9.152 5.185 3.232 1.00 91.88 83 ARG A O 1
ATOM 667 N N . LEU A 1 84 ? -7.202 4.239 3.802 1.00 89.25 84 LEU A N 1
ATOM 668 C CA . LEU A 1 84 ? -7.604 3.904 5.171 1.00 89.25 84 LEU A CA 1
ATOM 669 C C . LEU A 1 84 ? -7.892 5.174 5.977 1.00 89.25 84 LEU A C 1
ATOM 671 O O . LEU A 1 84 ? -8.952 5.267 6.595 1.00 89.25 84 LEU A O 1
ATOM 675 N N . MET A 1 85 ? -7.011 6.178 5.917 1.00 85.81 85 MET A N 1
ATOM 676 C CA . MET A 1 85 ? -7.248 7.457 6.597 1.00 85.81 85 MET A CA 1
ATOM 677 C C . MET A 1 85 ? -8.487 8.170 6.065 1.00 85.81 85 MET A C 1
ATOM 679 O O . MET A 1 85 ? -9.297 8.641 6.859 1.00 85.81 85 MET A O 1
ATOM 683 N N . GLN A 1 86 ? -8.680 8.205 4.745 1.00 87.81 86 GLN A N 1
ATOM 684 C CA . GLN A 1 86 ? -9.890 8.760 4.132 1.00 87.81 86 GLN A CA 1
ATOM 685 C C . GLN A 1 86 ? -11.147 8.040 4.637 1.00 87.81 86 GLN A C 1
ATOM 687 O O . GLN A 1 86 ? -12.093 8.694 5.067 1.00 87.81 86 GLN A O 1
ATOM 692 N N . SER A 1 87 ? -11.133 6.703 4.682 1.00 86.25 87 SER A N 1
ATOM 693 C CA . SER A 1 87 ? -12.263 5.912 5.187 1.00 86.25 87 SER A CA 1
ATOM 694 C C . SER A 1 87 ? -12.557 6.154 6.673 1.00 86.25 87 SER A C 1
ATOM 696 O O . SER A 1 87 ? -13.703 6.043 7.100 1.00 86.25 87 SER A O 1
ATOM 698 N N . ALA A 1 88 ? -11.539 6.535 7.450 1.00 82.75 88 ALA A N 1
ATOM 699 C CA . ALA A 1 88 ? -11.661 6.901 8.856 1.00 82.75 88 ALA A CA 1
ATOM 700 C C . ALA A 1 88 ? -12.044 8.379 9.078 1.00 82.75 88 ALA A C 1
ATOM 702 O O . ALA A 1 88 ? -12.155 8.800 10.227 1.00 82.75 88 ALA A O 1
ATOM 703 N N . GLY A 1 89 ? -12.223 9.177 8.017 1.00 83.50 89 GLY A N 1
ATOM 704 C CA . GLY A 1 89 ? -12.495 10.617 8.119 1.00 83.50 89 GLY A CA 1
ATOM 705 C C . GLY A 1 89 ? -11.279 11.462 8.525 1.00 83.50 89 GLY A C 1
ATOM 706 O O . GLY A 1 89 ? -11.443 12.581 8.998 1.00 83.50 89 GLY A O 1
ATOM 707 N N . LEU A 1 90 ? -10.067 10.920 8.370 1.00 82.88 90 LEU A N 1
ATOM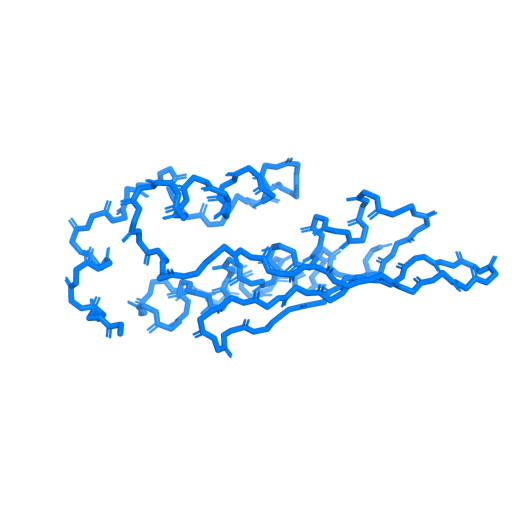 708 C CA . LEU A 1 90 ? -8.786 11.552 8.722 1.00 82.88 90 LEU A CA 1
ATOM 709 C C . LEU A 1 90 ? -7.945 11.936 7.492 1.00 82.88 90 LEU A C 1
ATOM 711 O O . LEU A 1 90 ? -6.852 12.480 7.637 1.00 82.88 90 LEU A O 1
ATOM 715 N N . GLY A 1 91 ? -8.410 11.596 6.289 1.00 79.81 91 GLY A N 1
ATOM 716 C CA . GLY A 1 91 ? -7.727 11.928 5.041 1.00 79.81 91 GLY A CA 1
ATOM 717 C C . GLY A 1 91 ? -7.899 13.399 4.668 1.00 79.81 91 GLY A C 1
ATOM 718 O O . GLY A 1 91 ? -8.964 13.971 4.887 1.00 79.81 91 GLY A O 1
ATOM 719 N N . THR A 1 92 ? -6.863 13.989 4.073 1.00 84.31 92 THR A N 1
ATOM 720 C CA . THR A 1 92 ? -6.901 15.354 3.529 1.00 84.31 92 THR A CA 1
ATOM 721 C C . THR A 1 92 ? -6.607 15.355 2.029 1.00 84.31 92 THR A C 1
ATOM 723 O O . THR A 1 92 ? -6.044 14.392 1.497 1.00 84.31 92 THR A O 1
ATOM 726 N N . GLU A 1 93 ? -6.962 16.442 1.342 1.00 87.06 93 GLU A N 1
ATOM 727 C CA . GLU A 1 93 ? -6.668 16.621 -0.086 1.00 87.06 93 GLU A CA 1
ATOM 728 C C . GLU A 1 93 ? -5.156 16.597 -0.363 1.00 87.06 93 GLU A C 1
ATOM 730 O O . GLU A 1 93 ? -4.704 16.034 -1.361 1.00 87.06 93 GLU A O 1
ATOM 735 N N . GLU A 1 94 ? -4.338 17.124 0.552 1.00 85.94 94 GLU A N 1
ATOM 736 C CA . GLU A 1 94 ? -2.878 17.117 0.428 1.00 85.94 94 GLU A CA 1
ATOM 737 C C . GLU A 1 94 ? -2.301 15.700 0.486 1.00 85.94 94 GLU A C 1
ATOM 739 O O . GLU A 1 94 ? -1.333 15.397 -0.219 1.00 85.94 94 GLU A O 1
ATOM 744 N N . MET A 1 95 ? -2.888 14.814 1.299 1.00 85.50 95 MET A N 1
ATOM 745 C CA . MET A 1 95 ? -2.476 13.408 1.360 1.00 85.50 95 MET A CA 1
ATOM 746 C C . MET A 1 95 ? -2.766 12.694 0.045 1.00 85.50 95 MET A C 1
ATOM 748 O O . MET A 1 95 ? -1.912 11.965 -0.461 1.00 85.50 95 MET A O 1
ATOM 752 N N . GLU A 1 96 ? -3.947 12.925 -0.524 1.00 88.19 96 GLU A N 1
ATOM 753 C CA . GLU A 1 96 ? -4.322 12.363 -1.818 1.00 88.19 96 GLU A CA 1
ATOM 754 C C . GLU A 1 96 ? -3.435 12.899 -2.946 1.00 88.19 96 GLU A C 1
ATOM 756 O O . GLU A 1 96 ? -2.930 12.126 -3.761 1.00 88.19 96 GLU A O 1
ATOM 761 N N . LYS A 1 97 ? -3.158 14.204 -2.959 1.00 89.50 97 LYS A N 1
ATOM 762 C CA . LYS A 1 97 ? -2.232 14.798 -3.924 1.00 89.5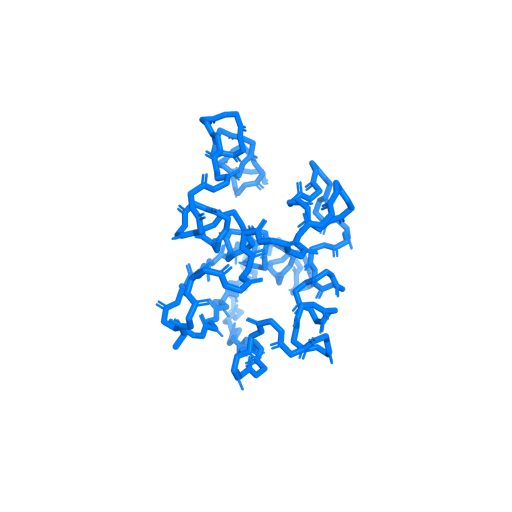0 97 LYS A CA 1
ATOM 763 C C . LYS A 1 97 ? -0.837 14.172 -3.823 1.00 89.50 97 LYS A C 1
ATOM 765 O O . LYS A 1 97 ? -0.294 13.708 -4.824 1.00 89.50 97 LYS A O 1
ATOM 770 N N . THR A 1 98 ? -0.294 14.080 -2.608 1.00 88.12 98 THR A N 1
ATOM 771 C CA . THR A 1 98 ? 1.021 13.468 -2.345 1.00 88.12 98 THR A CA 1
ATOM 772 C C . THR A 1 98 ? 1.055 12.001 -2.782 1.00 88.12 98 THR A C 1
ATOM 774 O O . THR A 1 98 ? 2.064 11.526 -3.308 1.00 88.12 98 THR A O 1
ATOM 777 N N . MET A 1 99 ? -0.044 11.267 -2.581 1.00 90.06 99 MET A N 1
ATOM 778 C CA . MET A 1 99 ? -0.215 9.899 -3.070 1.00 90.06 99 MET A CA 1
ATOM 779 C C . MET A 1 99 ? -0.030 9.834 -4.581 1.00 90.06 99 MET A C 1
ATOM 781 O O . MET A 1 99 ? 0.860 9.125 -5.049 1.00 90.06 99 MET A O 1
ATOM 785 N N . TRP A 1 100 ? -0.809 10.600 -5.341 1.00 90.75 100 TRP A N 1
ATOM 786 C CA . TRP A 1 100 ? -0.748 10.565 -6.801 1.00 90.75 100 TRP A CA 1
ATOM 787 C C . TRP A 1 100 ? 0.615 11.000 -7.353 1.00 90.75 100 TRP A C 1
ATOM 789 O O . TRP A 1 100 ? 1.136 10.350 -8.259 1.00 90.75 100 TRP A O 1
ATOM 799 N N . GLU A 1 101 ? 1.255 12.002 -6.746 1.00 90.19 101 GLU A N 1
ATOM 800 C CA . GLU A 1 101 ? 2.619 12.420 -7.099 1.00 90.19 101 GLU A CA 1
ATOM 801 C C . GLU A 1 101 ? 3.653 11.303 -6.898 1.00 90.19 101 GLU A C 1
ATOM 803 O O . GLU A 1 101 ? 4.551 11.126 -7.719 1.00 90.19 101 GLU A O 1
ATOM 808 N N . ASN A 1 102 ? 3.535 10.527 -5.818 1.00 86.94 102 ASN A N 1
ATOM 809 C CA . ASN A 1 102 ? 4.442 9.411 -5.555 1.00 86.94 102 ASN A CA 1
ATOM 810 C C . ASN A 1 102 ? 4.180 8.211 -6.468 1.00 86.94 102 ASN A C 1
ATOM 812 O O . ASN A 1 102 ? 5.113 7.467 -6.767 1.00 86.94 102 ASN A O 1
ATOM 816 N N . LEU A 1 103 ? 2.937 7.990 -6.901 1.00 86.38 103 LEU A N 1
ATOM 817 C CA . LEU A 1 103 ? 2.633 6.899 -7.823 1.00 86.38 103 LEU A CA 1
ATOM 818 C C . LEU A 1 103 ? 3.134 7.177 -9.240 1.00 86.38 103 LEU A C 1
ATOM 820 O O . LEU A 1 103 ? 3.604 6.237 -9.878 1.00 86.38 103 LEU A O 1
ATOM 824 N N . ALA A 1 104 ? 3.080 8.433 -9.686 1.00 84.75 104 ALA A N 1
ATOM 825 C CA . ALA A 1 104 ? 3.460 8.845 -11.037 1.00 84.75 104 ALA A CA 1
ATOM 826 C C . ALA A 1 104 ? 4.978 8.842 -11.322 1.00 84.75 104 ALA A C 1
ATOM 828 O O . ALA A 1 104 ? 5.364 8.947 -12.481 1.00 84.75 104 ALA A O 1
ATOM 829 N N . ARG A 1 105 ? 5.825 8.757 -10.288 1.00 67.88 105 ARG A N 1
ATOM 830 C CA . ARG A 1 105 ? 7.299 8.767 -10.390 1.00 67.88 105 ARG A CA 1
ATOM 831 C C . ARG A 1 105 ? 7.896 7.389 -10.592 1.00 67.88 105 ARG A C 1
ATOM 833 O O . ARG A 1 105 ? 8.797 7.228 -11.428 1.00 67.88 105 ARG A O 1
#

Foldseek 3Di:
DPLVVCVVPQDPVLAQPLDLPCLLVSLVVCVVVVVFVDRKDKDWDDDPQWIKIWIDTPRQIFIAIDNDPSLRVSLRSLSSRLVVCVVSVNHDPVSVVSSVVSRVD